Protein AF-A0A174V783-F1 (afdb_monomer_lite)

Organism: NCBI:txid1561

pLDDT: mean 84.32, std 13.53, range [41.66, 97.25]

Sequence (131 aa):
MLNKSKVKDLYLKGYNATEIAAIYEATKCAVQKCIQRNTNDSDLKIHKKNRMYMKSAERVIDRTNKRSISDNQLLKWNRQSFTTEKETGDINYNEDCIAPYDLPLKFKNLDKKEYEKTFRYSNKNIIYGSI

Structure (mmCIF, N/CA/C/O backbone):
data_AF-A0A174V783-F1
#
_entry.id   AF-A0A174V783-F1
#
loop_
_atom_site.group_PDB
_atom_site.id
_atom_site.type_symbol
_atom_site.label_atom_id
_atom_site.label_alt_id
_atom_site.label_comp_id
_atom_site.label_asym_id
_atom_site.label_entity_id
_atom_site.label_seq_id
_atom_site.pdbx_PDB_ins_code
_atom_site.Cartn_x
_atom_site.Cartn_y
_atom_site.Cartn_z
_atom_site.occupancy
_atom_site.B_iso_or_equiv
_atom_site.auth_seq_id
_atom_site.auth_comp_id
_atom_site.auth_asym_id
_atom_site.auth_atom_id
_atom_site.pdbx_PDB_model_num
ATOM 1 N N . MET A 1 1 ? 19.207 -15.357 -6.070 1.00 65.75 1 MET A N 1
ATOM 2 C CA . MET A 1 1 ? 19.549 -14.318 -7.074 1.00 65.75 1 MET A CA 1
ATOM 3 C C . MET A 1 1 ? 18.253 -13.801 -7.690 1.00 65.75 1 MET A C 1
ATOM 5 O O . MET A 1 1 ? 17.411 -14.620 -8.033 1.00 65.75 1 MET A O 1
ATOM 9 N N . LEU A 1 2 ? 18.045 -12.482 -7.768 1.00 84.50 2 LEU A N 1
ATOM 10 C CA . LEU A 1 2 ? 16.783 -11.899 -8.250 1.00 84.50 2 LEU A CA 1
ATOM 11 C C . LEU A 1 2 ? 16.585 -12.206 -9.748 1.00 84.50 2 LEU A C 1
ATOM 13 O O . LEU A 1 2 ? 17.487 -11.945 -10.549 1.00 84.50 2 LEU A O 1
ATOM 17 N N . ASN A 1 3 ? 15.426 -12.742 -10.144 1.00 89.88 3 ASN A N 1
ATOM 18 C CA . ASN A 1 3 ? 15.152 -13.022 -11.556 1.00 89.88 3 ASN A CA 1
ATOM 19 C C . ASN A 1 3 ? 14.793 -11.722 -12.298 1.00 89.88 3 ASN A C 1
ATOM 21 O O . ASN A 1 3 ? 13.687 -11.199 -12.166 1.00 89.88 3 ASN A O 1
ATOM 25 N N . LYS A 1 4 ? 15.744 -11.213 -13.088 1.00 91.50 4 LYS A N 1
ATOM 26 C CA . LYS A 1 4 ? 15.653 -9.917 -13.781 1.00 91.50 4 LYS A CA 1
ATOM 27 C C . LYS A 1 4 ? 14.443 -9.816 -14.716 1.00 91.50 4 LYS A C 1
ATOM 29 O O . LYS A 1 4 ? 13.781 -8.783 -14.730 1.00 91.50 4 LYS A O 1
ATOM 34 N N . SER A 1 5 ? 14.151 -10.879 -15.470 1.00 91.94 5 SER A N 1
ATOM 35 C CA . SER A 1 5 ? 13.033 -10.907 -16.424 1.00 91.94 5 SER A CA 1
ATOM 36 C C . SER A 1 5 ? 11.702 -10.808 -15.689 1.00 91.94 5 SER A C 1
ATOM 38 O O . SER A 1 5 ? 10.914 -9.912 -15.975 1.00 91.94 5 SER A O 1
ATOM 40 N N . LYS A 1 6 ? 11.499 -11.620 -14.647 1.00 93.44 6 LYS A N 1
ATOM 41 C CA . LYS A 1 6 ? 10.241 -11.574 -13.895 1.00 93.44 6 LYS A CA 1
ATOM 42 C C . LYS A 1 6 ? 10.039 -10.257 -13.133 1.00 93.44 6 LYS A C 1
ATOM 44 O O . LYS A 1 6 ? 8.912 -9.787 -13.000 1.00 93.44 6 LYS A O 1
ATOM 49 N N . VAL A 1 7 ? 11.118 -9.643 -12.636 1.00 94.56 7 VAL A N 1
ATOM 50 C CA . VAL A 1 7 ? 11.066 -8.311 -12.003 1.00 94.56 7 VAL A CA 1
ATOM 51 C C . VAL A 1 7 ? 10.638 -7.250 -13.012 1.00 94.56 7 VAL A C 1
ATOM 53 O O . VAL A 1 7 ? 9.810 -6.401 -12.685 1.00 94.56 7 VAL A O 1
ATOM 56 N N . LYS A 1 8 ? 11.162 -7.318 -14.241 1.00 94.62 8 LYS A N 1
ATOM 57 C CA . LYS A 1 8 ? 10.761 -6.426 -15.330 1.00 94.62 8 LYS A CA 1
ATOM 58 C C . LYS A 1 8 ? 9.289 -6.619 -15.699 1.00 94.62 8 LYS A C 1
ATOM 60 O O . LYS A 1 8 ? 8.576 -5.627 -15.807 1.00 94.62 8 LYS A O 1
ATOM 65 N N . ASP A 1 9 ? 8.812 -7.857 -15.797 1.00 95.50 9 ASP A N 1
ATOM 66 C CA . ASP A 1 9 ? 7.409 -8.143 -16.119 1.00 95.50 9 ASP A CA 1
ATOM 67 C C . ASP A 1 9 ? 6.445 -7.578 -15.068 1.00 95.50 9 ASP A C 1
ATOM 69 O O . ASP A 1 9 ? 5.452 -6.935 -15.411 1.00 95.50 9 ASP A O 1
ATOM 73 N N . LEU A 1 10 ? 6.741 -7.763 -13.776 1.00 95.50 10 LEU A N 1
ATOM 74 C CA . LEU A 1 10 ? 5.942 -7.162 -12.703 1.00 95.50 10 LEU A CA 1
ATOM 75 C C . LEU A 1 10 ? 6.011 -5.635 -12.729 1.00 95.50 10 LEU A C 1
ATOM 77 O O . LEU A 1 10 ? 4.991 -4.965 -12.570 1.00 95.50 10 LEU A O 1
ATOM 81 N N . TYR A 1 11 ? 7.192 -5.070 -12.972 1.00 96.44 11 TYR A N 1
ATOM 82 C CA . TYR A 1 11 ? 7.335 -3.626 -13.091 1.00 96.44 11 TYR A CA 1
ATOM 83 C C . TYR A 1 11 ? 6.465 -3.072 -14.226 1.00 96.44 11 TYR A C 1
ATOM 85 O O . TYR A 1 11 ? 5.712 -2.119 -14.018 1.00 96.44 11 TYR A O 1
ATOM 93 N N . LEU A 1 12 ? 6.481 -3.715 -15.396 1.00 96.31 12 LEU A N 1
ATOM 94 C CA . LEU A 1 12 ? 5.644 -3.338 -16.535 1.00 96.31 12 LEU A CA 1
ATOM 95 C C . LEU A 1 12 ? 4.151 -3.486 -16.237 1.00 96.31 12 LEU A C 1
ATOM 97 O O . LEU A 1 12 ? 3.372 -2.658 -16.697 1.00 96.31 12 LEU A O 1
ATOM 101 N N . LYS A 1 13 ? 3.737 -4.459 -15.418 1.00 95.62 13 LYS A N 1
ATOM 102 C CA . LYS A 1 13 ? 2.343 -4.589 -14.954 1.00 95.62 13 LYS A CA 1
ATOM 103 C C . LYS A 1 13 ? 1.882 -3.445 -14.041 1.00 95.62 13 LYS A C 1
ATOM 105 O O . LYS A 1 13 ? 0.683 -3.287 -13.860 1.00 95.62 13 LYS A O 1
ATOM 110 N N . GLY A 1 14 ? 2.795 -2.622 -13.521 1.00 94.81 14 GLY A N 1
ATOM 111 C CA . GLY A 1 14 ? 2.475 -1.468 -12.672 1.00 94.81 14 GLY A CA 1
ATOM 112 C C . GLY A 1 14 ? 2.888 -1.626 -11.207 1.00 94.81 14 GLY A C 1
ATOM 113 O O . GLY A 1 14 ? 2.730 -0.672 -10.440 1.00 94.81 14 GLY A O 1
ATOM 114 N N . TYR A 1 15 ? 3.472 -2.772 -10.832 1.00 95.94 15 TYR A N 1
ATOM 115 C CA . TYR A 1 15 ? 3.944 -3.018 -9.470 1.00 95.94 15 TYR A CA 1
ATOM 116 C C . TYR A 1 15 ? 5.156 -2.149 -9.127 1.00 95.94 15 TYR A C 1
ATOM 118 O O . TYR A 1 15 ? 6.058 -1.921 -9.939 1.00 95.94 15 TYR A O 1
ATOM 126 N N . ASN A 1 16 ? 5.184 -1.658 -7.895 1.00 94.81 16 ASN A N 1
ATOM 127 C CA . ASN A 1 16 ? 6.268 -0.856 -7.357 1.00 94.81 16 ASN A CA 1
ATOM 128 C C . ASN A 1 16 ? 7.361 -1.733 -6.718 1.00 94.81 16 ASN A C 1
ATOM 130 O O . ASN A 1 16 ? 7.165 -2.910 -6.430 1.00 94.81 16 ASN A O 1
ATOM 134 N N . ALA A 1 17 ? 8.536 -1.150 -6.466 1.00 95.06 17 ALA A N 1
ATOM 135 C CA . ALA A 1 17 ? 9.675 -1.905 -5.943 1.00 95.06 17 ALA A CA 1
ATOM 136 C C . ALA A 1 17 ? 9.427 -2.545 -4.563 1.00 95.06 17 ALA A C 1
ATOM 138 O O . ALA A 1 17 ? 10.038 -3.565 -4.265 1.00 95.06 17 ALA A O 1
ATOM 139 N N . THR A 1 18 ? 8.557 -1.966 -3.730 1.00 96.44 18 THR A N 1
ATOM 140 C CA . THR A 1 18 ? 8.174 -2.531 -2.427 1.00 96.44 18 THR A CA 1
ATOM 141 C C . THR A 1 18 ? 7.259 -3.744 -2.601 1.00 96.44 18 THR A C 1
ATOM 143 O O . THR A 1 18 ? 7.472 -4.759 -1.952 1.00 96.44 18 THR A O 1
ATOM 146 N N . GLU A 1 19 ? 6.281 -3.672 -3.505 1.00 95.31 19 GLU A N 1
ATOM 147 C CA . GLU A 1 19 ? 5.377 -4.792 -3.812 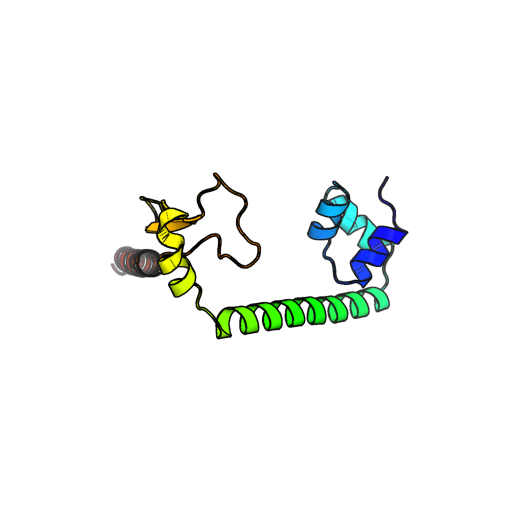1.00 95.31 19 GLU A CA 1
ATOM 148 C C . GLU A 1 19 ? 6.147 -5.960 -4.440 1.00 95.31 19 GLU A C 1
ATOM 150 O O . GLU A 1 19 ? 6.001 -7.106 -4.028 1.00 95.31 19 GLU A O 1
ATOM 155 N N .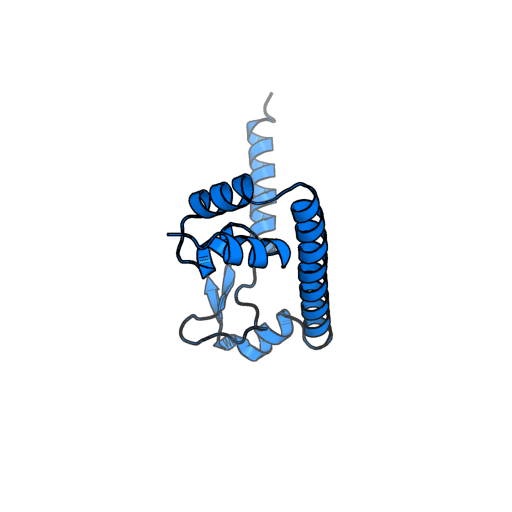 ILE A 1 20 ? 7.040 -5.667 -5.389 1.00 95.62 20 ILE A N 1
ATOM 156 C CA . ILE A 1 20 ? 7.906 -6.678 -6.010 1.00 95.62 20 ILE A CA 1
ATOM 157 C C . ILE A 1 20 ? 8.849 -7.295 -4.968 1.00 95.62 20 ILE A C 1
ATOM 159 O O . ILE A 1 20 ? 9.080 -8.500 -4.990 1.00 95.62 20 ILE A O 1
ATOM 163 N N . ALA A 1 21 ? 9.384 -6.488 -4.048 1.00 95.69 21 ALA A N 1
ATOM 164 C CA . ALA A 1 21 ? 10.209 -6.974 -2.945 1.00 95.69 21 ALA A CA 1
ATOM 165 C C . ALA A 1 21 ? 9.448 -7.948 -2.038 1.00 95.69 21 ALA A C 1
ATOM 167 O O . ALA A 1 21 ? 10.008 -8.982 -1.691 1.00 95.69 21 ALA A O 1
ATOM 168 N N . ALA A 1 22 ? 8.182 -7.661 -1.724 1.00 95.12 22 ALA A N 1
ATOM 169 C CA . ALA A 1 22 ? 7.334 -8.561 -0.946 1.00 95.12 22 ALA A CA 1
ATOM 170 C C . ALA A 1 22 ? 7.079 -9.893 -1.674 1.00 95.12 22 ALA A C 1
ATOM 172 O O . ALA A 1 22 ? 7.181 -10.946 -1.060 1.00 95.12 22 ALA A O 1
ATOM 173 N N . ILE A 1 23 ? 6.831 -9.863 -2.990 1.00 93.81 23 ILE A N 1
ATOM 174 C CA . ILE A 1 23 ? 6.607 -11.076 -3.804 1.00 93.81 23 ILE A CA 1
ATOM 175 C C . ILE A 1 23 ? 7.859 -11.967 -3.876 1.00 93.81 23 ILE A C 1
ATOM 177 O O . ILE A 1 23 ? 7.746 -13.186 -3.950 1.00 93.81 23 ILE A O 1
ATOM 181 N N . TYR A 1 24 ? 9.051 -11.365 -3.898 1.00 91.88 24 TYR A N 1
ATOM 182 C CA . TYR A 1 24 ? 10.328 -12.077 -4.040 1.00 91.88 24 TYR A CA 1
ATOM 183 C C . TYR A 1 24 ? 11.088 -12.280 -2.728 1.00 91.88 24 TYR A C 1
ATOM 185 O O . TYR A 1 24 ? 12.241 -12.709 -2.786 1.00 91.88 24 TYR A O 1
ATOM 193 N N . GLU A 1 25 ? 10.495 -11.917 -1.585 1.00 91.94 25 GLU A N 1
ATOM 194 C CA . GLU A 1 25 ? 11.150 -11.926 -0.266 1.00 91.94 25 GLU A CA 1
ATOM 195 C C . GLU A 1 25 ? 12.543 -11.264 -0.305 1.00 91.94 25 GLU A C 1
ATOM 197 O O . GLU A 1 25 ? 13.525 -11.715 0.283 1.00 91.94 25 GLU A O 1
ATOM 202 N N . ALA A 1 26 ? 12.644 -10.178 -1.073 1.00 92.44 26 ALA A N 1
ATOM 203 C CA . ALA A 1 26 ? 13.892 -9.492 -1.367 1.00 92.44 26 ALA A CA 1
ATOM 204 C C . ALA A 1 26 ? 13.911 -8.096 -0.748 1.00 92.44 26 ALA A C 1
ATOM 206 O O . ALA A 1 26 ? 12.881 -7.496 -0.452 1.00 92.44 26 ALA A O 1
ATOM 207 N N . THR A 1 27 ? 15.099 -7.508 -0.609 1.00 94.50 27 THR A N 1
ATOM 208 C CA . THR A 1 27 ? 15.183 -6.121 -0.143 1.00 94.50 27 THR A CA 1
ATOM 209 C C . THR A 1 27 ? 14.722 -5.155 -1.234 1.00 94.50 27 THR A C 1
ATOM 211 O O . THR A 1 27 ? 15.104 -5.264 -2.405 1.00 94.50 27 THR A O 1
ATOM 214 N N . LYS A 1 28 ? 13.958 -4.128 -0.842 1.00 96.00 28 LYS A N 1
ATOM 215 C CA . LYS A 1 28 ? 13.533 -3.035 -1.735 1.00 96.00 28 LYS A CA 1
ATOM 216 C C . LYS A 1 28 ? 14.709 -2.430 -2.512 1.00 96.00 28 LYS A C 1
ATOM 218 O O . LYS A 1 28 ? 14.588 -2.176 -3.706 1.00 96.00 28 LYS A O 1
ATOM 223 N N . CYS A 1 29 ? 15.856 -2.241 -1.853 1.00 95.50 29 CYS A N 1
ATOM 224 C CA . CYS A 1 29 ? 17.069 -1.697 -2.470 1.00 95.50 29 CYS A CA 1
ATOM 225 C C . CYS A 1 29 ? 17.596 -2.594 -3.605 1.00 95.50 29 CYS A C 1
ATOM 227 O O . CYS A 1 29 ? 17.952 -2.094 -4.675 1.00 95.50 29 CYS A O 1
ATOM 229 N N . ALA A 1 30 ? 17.599 -3.919 -3.417 1.00 94.31 30 ALA A N 1
ATOM 230 C CA . ALA A 1 30 ? 18.013 -4.858 -4.457 1.00 94.31 30 ALA A CA 1
ATOM 231 C C . ALA A 1 30 ? 17.078 -4.807 -5.676 1.00 94.31 30 ALA A C 1
ATOM 233 O O . ALA A 1 30 ? 17.550 -4.757 -6.814 1.00 94.31 30 ALA A O 1
ATOM 234 N N . VAL A 1 31 ? 15.763 -4.745 -5.444 1.00 96.00 31 VAL A N 1
ATOM 235 C CA . VAL A 1 31 ? 14.758 -4.619 -6.511 1.00 96.00 31 VAL A CA 1
ATOM 236 C C . VAL A 1 31 ? 14.902 -3.292 -7.259 1.00 96.00 31 VAL A C 1
ATOM 238 O O . VAL A 1 31 ? 14.909 -3.286 -8.486 1.00 96.00 31 VAL A O 1
ATOM 241 N N . GLN A 1 32 ? 15.092 -2.174 -6.551 1.00 95.94 32 GLN A N 1
ATOM 242 C CA . GLN A 1 32 ? 15.304 -0.857 -7.167 1.00 95.94 32 GLN A CA 1
ATOM 243 C C . GLN A 1 32 ? 16.530 -0.842 -8.082 1.00 95.94 32 GLN A C 1
ATOM 245 O O . GLN A 1 32 ? 16.430 -0.412 -9.229 1.00 95.94 32 GLN A O 1
ATOM 250 N N . LYS A 1 33 ? 17.665 -1.372 -7.605 1.00 95.56 33 LYS A N 1
ATOM 251 C CA . LYS A 1 33 ? 18.881 -1.506 -8.422 1.00 95.56 33 LYS A CA 1
ATOM 252 C C . LYS A 1 33 ? 18.647 -2.413 -9.631 1.00 95.56 33 LYS A C 1
ATOM 254 O O . LYS A 1 33 ? 19.181 -2.143 -10.703 1.00 95.56 33 LYS A O 1
ATOM 259 N N . CYS A 1 34 ? 17.857 -3.478 -9.482 1.00 94.31 34 CYS A N 1
ATOM 260 C CA . CYS A 1 34 ? 17.503 -4.356 -10.594 1.00 94.31 34 CYS A CA 1
ATOM 261 C C . CYS A 1 34 ? 16.660 -3.626 -11.646 1.00 94.31 34 CYS A C 1
ATOM 263 O O . CYS A 1 34 ? 16.981 -3.709 -12.825 1.00 94.31 34 CYS A O 1
ATOM 265 N N . ILE A 1 35 ? 15.632 -2.882 -11.240 1.00 95.00 35 ILE A N 1
ATOM 266 C CA . ILE A 1 35 ? 14.796 -2.096 -12.156 1.00 95.00 35 ILE A CA 1
ATOM 267 C C . ILE A 1 35 ? 15.665 -1.069 -12.889 1.00 95.00 35 ILE A C 1
ATOM 269 O O . ILE A 1 35 ? 15.772 -1.128 -14.108 1.00 95.00 35 ILE A O 1
ATOM 273 N N . GLN A 1 36 ? 16.395 -0.227 -12.149 1.00 94.19 36 GLN A N 1
ATOM 274 C CA . GLN A 1 36 ? 17.218 0.846 -12.717 1.00 94.19 36 GLN A CA 1
ATOM 275 C C . GLN A 1 36 ? 18.211 0.356 -13.782 1.00 94.19 36 GLN A C 1
ATOM 277 O O . GLN A 1 36 ? 18.455 1.051 -14.759 1.00 94.19 36 GLN A O 1
ATOM 282 N N . ARG A 1 37 ? 18.789 -0.837 -13.601 1.00 93.69 37 ARG A N 1
ATOM 283 C CA . ARG A 1 37 ? 19.771 -1.407 -14.536 1.00 93.69 37 ARG A CA 1
ATOM 284 C C . ARG A 1 37 ? 19.156 -2.095 -15.760 1.00 93.69 37 ARG A C 1
ATOM 286 O O . ARG A 1 37 ? 19.890 -2.351 -16.704 1.00 93.69 37 ARG A O 1
ATOM 293 N N . ASN A 1 38 ? 17.874 -2.477 -15.727 1.00 91.50 38 ASN A N 1
ATOM 294 C CA . ASN A 1 38 ? 17.266 -3.370 -16.732 1.00 91.50 38 ASN A CA 1
ATOM 295 C C . ASN A 1 38 ? 16.012 -2.789 -17.424 1.00 91.50 38 ASN A C 1
ATOM 297 O O . ASN A 1 38 ? 15.407 -3.462 -18.269 1.00 91.50 38 ASN A O 1
ATOM 301 N N . THR A 1 39 ? 15.593 -1.574 -17.067 1.00 93.12 39 THR A N 1
ATOM 302 C CA . THR A 1 39 ? 14.436 -0.892 -17.668 1.00 93.12 39 THR A CA 1
ATOM 303 C C . THR A 1 39 ? 14.840 0.400 -18.356 1.00 93.12 39 THR A C 1
ATOM 305 O O . THR A 1 39 ? 15.668 1.139 -17.828 1.00 93.12 39 THR A O 1
ATOM 308 N N . ASN A 1 40 ? 14.188 0.697 -19.477 1.00 94.12 40 ASN A N 1
ATOM 309 C CA . ASN A 1 40 ? 14.428 1.904 -20.269 1.00 94.12 40 ASN A CA 1
ATOM 310 C C . ASN A 1 40 ? 13.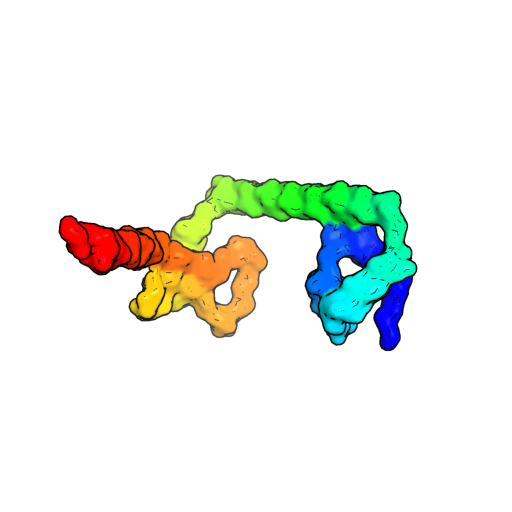290 2.928 -20.090 1.00 94.12 40 ASN A C 1
ATOM 312 O O . ASN A 1 40 ? 12.258 2.640 -19.479 1.00 94.12 40 ASN A O 1
ATOM 316 N N . ASP A 1 41 ? 13.425 4.113 -20.688 1.00 93.19 41 ASP A N 1
ATOM 317 C CA . ASP A 1 41 ? 12.404 5.170 -20.608 1.00 93.19 41 ASP A CA 1
ATOM 318 C C . ASP A 1 41 ? 11.035 4.754 -21.172 1.00 93.19 41 ASP A C 1
ATOM 320 O O . ASP A 1 41 ? 9.990 5.203 -20.688 1.00 93.19 41 ASP A O 1
ATOM 324 N N . SER A 1 42 ? 11.009 3.872 -22.176 1.00 93.81 42 SER A N 1
ATOM 325 C CA . SER A 1 42 ? 9.770 3.280 -22.699 1.00 93.81 42 SER A CA 1
ATOM 326 C C . SER A 1 42 ? 9.054 2.440 -21.639 1.00 93.81 42 SER A C 1
ATOM 328 O O . SER A 1 42 ? 7.849 2.599 -21.434 1.00 93.81 42 SER A O 1
ATOM 330 N N . ASP A 1 43 ? 9.802 1.607 -20.916 1.00 94.62 43 ASP A N 1
ATOM 331 C CA . ASP A 1 43 ? 9.288 0.752 -19.844 1.00 94.62 43 ASP A CA 1
ATOM 332 C C . ASP A 1 43 ? 8.706 1.601 -18.706 1.00 94.62 43 ASP A C 1
ATOM 334 O O . ASP A 1 43 ? 7.642 1.290 -18.169 1.00 94.62 43 ASP A O 1
ATOM 338 N N . LEU A 1 44 ? 9.350 2.729 -18.382 1.00 94.56 44 LEU A N 1
ATOM 339 C CA . LEU A 1 44 ? 8.857 3.678 -17.381 1.00 94.56 44 LEU A CA 1
ATOM 340 C C . LEU A 1 44 ? 7.501 4.286 -17.775 1.00 94.56 44 LEU A C 1
ATOM 342 O O . LEU A 1 44 ? 6.622 4.444 -16.920 1.00 94.56 44 LEU A O 1
ATOM 346 N N . LYS A 1 45 ? 7.305 4.631 -19.055 1.00 96.12 45 LYS A N 1
ATOM 347 C CA . LYS A 1 45 ? 6.015 5.144 -19.555 1.00 96.12 45 LYS A CA 1
ATOM 348 C C . LYS A 1 45 ? 4.914 4.088 -19.426 1.00 96.12 45 LYS A C 1
ATOM 350 O O . LYS A 1 45 ? 3.822 4.411 -18.955 1.00 96.12 45 LYS A O 1
ATOM 355 N N . ILE A 1 46 ? 5.215 2.836 -19.777 1.00 96.56 46 ILE A N 1
ATOM 356 C CA . ILE A 1 46 ? 4.282 1.705 -19.652 1.00 96.56 46 ILE A CA 1
ATOM 357 C C . ILE A 1 46 ? 3.918 1.470 -18.181 1.00 96.56 46 ILE A C 1
ATOM 359 O O . ILE A 1 46 ? 2.734 1.436 -17.846 1.00 96.56 46 ILE A O 1
ATOM 363 N N . HIS A 1 47 ? 4.914 1.407 -17.293 1.00 96.50 47 HIS A N 1
ATOM 364 C CA . HIS A 1 47 ? 4.705 1.252 -15.852 1.00 96.50 47 HIS A CA 1
ATOM 365 C C . HIS A 1 47 ? 3.771 2.332 -15.292 1.00 96.50 47 HIS A C 1
ATOM 367 O O . HIS A 1 47 ? 2.799 2.022 -14.604 1.00 96.50 47 HIS A O 1
ATOM 373 N N . LYS A 1 48 ? 4.030 3.612 -15.607 1.00 96.12 48 LYS A N 1
ATOM 374 C CA . LYS A 1 48 ? 3.195 4.732 -15.139 1.00 96.12 48 LYS A CA 1
ATOM 375 C C . LYS A 1 48 ? 1.747 4.593 -15.611 1.00 96.12 48 LYS A C 1
ATOM 377 O O . LYS A 1 48 ? 0.836 4.772 -14.804 1.00 96.12 48 LYS A O 1
ATOM 382 N N . LYS A 1 49 ? 1.538 4.249 -16.886 1.00 97.25 49 LYS A N 1
ATOM 383 C CA . LYS A 1 49 ? 0.207 4.035 -17.470 1.00 97.25 49 LYS A CA 1
ATOM 384 C C . LYS A 1 49 ? -0.531 2.891 -16.766 1.00 97.25 49 LYS A C 1
ATOM 386 O O . LYS A 1 49 ? -1.641 3.092 -16.280 1.00 97.25 49 LYS A O 1
ATOM 391 N N . ASN A 1 50 ? 0.108 1.733 -16.621 1.00 97.00 50 ASN A N 1
ATOM 392 C CA . ASN A 1 50 ? -0.509 0.563 -15.995 1.00 97.00 50 ASN A CA 1
ATOM 393 C C . ASN A 1 50 ? -0.805 0.789 -14.511 1.00 97.00 50 ASN A C 1
ATOM 395 O O . ASN A 1 50 ? -1.896 0.472 -14.041 1.00 97.00 50 ASN A O 1
ATOM 399 N N . ARG A 1 51 ? 0.091 1.469 -13.792 1.00 96.00 51 ARG A N 1
ATOM 400 C CA . ARG A 1 51 ? -0.144 1.852 -12.398 1.00 96.00 51 ARG A CA 1
ATOM 401 C C . ARG A 1 51 ? -1.320 2.816 -12.236 1.00 96.00 51 ARG A C 1
ATOM 403 O O . ARG A 1 51 ? -2.037 2.744 -11.240 1.00 96.00 51 ARG A O 1
ATOM 410 N N . MET A 1 52 ? -1.532 3.725 -13.188 1.00 96.19 52 MET A N 1
ATOM 411 C CA . MET A 1 52 ? -2.716 4.591 -13.189 1.00 96.19 52 MET A CA 1
ATOM 412 C C . MET A 1 52 ? -4.003 3.803 -13.418 1.00 96.19 52 MET A C 1
ATOM 414 O O . MET A 1 52 ? -4.989 4.077 -12.732 1.00 96.19 52 MET A O 1
ATOM 418 N N . TYR A 1 53 ? -3.997 2.812 -14.311 1.00 96.06 53 TYR A N 1
ATOM 419 C CA . TYR A 1 53 ? -5.157 1.945 -14.512 1.00 96.06 53 TYR A CA 1
ATOM 420 C C . TYR A 1 53 ? -5.468 1.098 -13.286 1.00 96.06 53 TYR A C 1
ATOM 422 O O . TYR A 1 53 ? -6.615 1.112 -12.855 1.00 96.06 53 TYR A O 1
ATOM 430 N N . MET A 1 54 ? -4.469 0.453 -12.674 1.00 94.75 54 MET A N 1
ATOM 431 C CA . MET A 1 54 ? -4.668 -0.337 -11.452 1.00 94.75 54 MET A CA 1
ATOM 432 C C . MET A 1 54 ? -5.302 0.502 -10.342 1.00 94.75 54 MET A C 1
ATOM 434 O O . MET A 1 54 ? -6.372 0.163 -9.851 1.00 94.75 54 MET A O 1
ATOM 438 N N . LYS A 1 55 ? -4.729 1.676 -10.045 1.00 93.50 55 LYS A N 1
ATOM 439 C CA . LYS A 1 55 ? -5.293 2.588 -9.038 1.00 93.50 55 LYS A CA 1
ATOM 440 C C . LYS A 1 55 ? -6.695 3.072 -9.386 1.00 93.50 55 LYS A C 1
ATOM 442 O O . LYS A 1 55 ? -7.481 3.394 -8.503 1.00 93.50 55 LYS A O 1
ATOM 447 N N . SER A 1 56 ? -6.994 3.230 -10.670 1.00 94.94 56 SER A N 1
ATOM 448 C CA . SER A 1 56 ? -8.324 3.664 -11.098 1.00 94.94 56 SER A CA 1
ATOM 449 C C . SER A 1 56 ? -9.339 2.534 -10.970 1.00 94.94 56 SER A C 1
ATOM 451 O O . SER A 1 56 ? -10.448 2.798 -10.522 1.00 94.94 56 SER A O 1
ATOM 453 N N . ALA A 1 57 ? -8.947 1.296 -11.278 1.00 94.62 57 ALA A N 1
ATOM 454 C CA . ALA A 1 57 ? -9.760 0.108 -11.055 1.00 94.62 57 ALA A CA 1
ATOM 455 C C . ALA A 1 57 ? -10.050 -0.095 -9.560 1.00 94.62 57 ALA A C 1
ATOM 457 O O . ALA A 1 57 ? -11.217 -0.189 -9.196 1.00 94.62 57 ALA A O 1
ATOM 458 N N . GLU A 1 58 ? -9.026 -0.040 -8.700 1.00 91.12 58 GLU A N 1
ATOM 459 C CA . GLU A 1 58 ? -9.172 -0.095 -7.234 1.00 91.12 58 GLU A CA 1
ATOM 460 C C . GLU A 1 58 ? -10.182 0.949 -6.739 1.00 91.12 58 GLU A C 1
ATOM 462 O O . GLU A 1 58 ? -11.160 0.611 -6.082 1.00 91.12 58 GLU A O 1
ATOM 467 N N . ARG A 1 59 ? -10.040 2.215 -7.160 1.00 91.94 59 ARG A N 1
ATOM 468 C CA . ARG A 1 59 ? -10.987 3.281 -6.784 1.00 91.94 59 ARG A CA 1
ATOM 469 C C . ARG A 1 59 ? -12.420 3.023 -7.251 1.00 91.94 59 ARG A C 1
ATOM 471 O O . ARG A 1 59 ? -13.357 3.452 -6.581 1.00 91.94 59 ARG A O 1
ATOM 478 N N . VAL A 1 60 ? -12.605 2.424 -8.427 1.00 94.12 60 VAL A N 1
ATOM 479 C CA . VAL A 1 60 ? -13.940 2.107 -8.957 1.00 94.12 60 VAL A CA 1
ATOM 480 C C . VAL A 1 60 ? -14.569 0.970 -8.159 1.00 94.12 60 VAL A C 1
ATOM 482 O O . VAL A 1 60 ? -15.744 1.078 -7.811 1.00 94.12 60 VAL A O 1
ATOM 485 N N . ILE A 1 61 ? -13.794 -0.065 -7.829 1.00 89.50 61 ILE A N 1
ATOM 486 C CA . ILE A 1 61 ? -14.225 -1.174 -6.969 1.00 89.50 61 ILE A CA 1
ATOM 487 C C . ILE A 1 61 ? -14.625 -0.629 -5.594 1.00 89.50 61 ILE A C 1
ATOM 489 O O . ILE A 1 61 ? -15.778 -0.785 -5.199 1.00 89.50 61 ILE A O 1
ATOM 493 N N . ASP A 1 62 ? -13.748 0.139 -4.943 1.00 86.25 62 ASP A N 1
ATOM 494 C CA . ASP A 1 62 ? -14.020 0.756 -3.640 1.00 86.25 62 ASP A CA 1
ATOM 495 C C . ASP A 1 62 ? -15.288 1.616 -3.665 1.00 86.25 62 ASP A C 1
ATOM 497 O O . ASP A 1 62 ? -16.144 1.525 -2.785 1.00 86.25 62 ASP A O 1
ATOM 501 N N . ARG A 1 63 ? -15.443 2.460 -4.694 1.00 88.62 63 ARG A N 1
ATOM 502 C CA . ARG A 1 63 ? -16.629 3.315 -4.846 1.00 88.62 63 ARG A CA 1
ATOM 503 C C . ARG A 1 63 ? -17.898 2.489 -5.035 1.00 88.62 63 ARG A C 1
ATOM 505 O O . ARG A 1 63 ? -18.949 2.878 -4.532 1.00 88.62 63 ARG A O 1
ATOM 512 N N . THR A 1 64 ? -17.811 1.392 -5.777 1.00 88.12 64 THR A N 1
ATOM 513 C CA . THR A 1 64 ? -18.949 0.510 -6.049 1.00 88.12 64 THR A CA 1
ATOM 514 C C . THR A 1 64 ? -19.368 -0.222 -4.779 1.00 88.12 64 THR A C 1
ATOM 516 O O . THR A 1 64 ? -20.550 -0.213 -4.447 1.00 88.12 64 THR A O 1
ATOM 519 N N . ASN A 1 65 ? -18.408 -0.746 -4.016 1.00 84.38 65 ASN A N 1
ATOM 520 C CA . ASN A 1 65 ? -18.659 -1.411 -2.737 1.00 84.38 65 ASN A CA 1
ATOM 521 C C . ASN A 1 65 ? -19.324 -0.455 -1.735 1.00 84.38 65 ASN A C 1
ATOM 523 O O . ASN A 1 65 ? -20.370 -0.770 -1.164 1.00 84.38 65 ASN A O 1
ATOM 527 N N . LYS A 1 66 ? -18.798 0.770 -1.617 1.00 82.88 66 LYS A N 1
ATOM 528 C CA . LYS A 1 66 ? -19.342 1.802 -0.716 1.00 82.88 66 LYS A CA 1
ATOM 529 C C . LYS A 1 66 ? -20.696 2.365 -1.146 1.00 82.88 66 LYS A C 1
ATOM 531 O O . LYS A 1 66 ? -21.374 2.987 -0.331 1.00 82.88 66 LYS A O 1
ATOM 536 N N . ARG A 1 67 ? -21.097 2.189 -2.411 1.00 86.56 67 ARG A N 1
ATOM 537 C CA . ARG A 1 67 ? -22.409 2.639 -2.905 1.00 86.56 67 ARG A CA 1
ATOM 538 C C . ARG A 1 67 ? -23.544 1.834 -2.280 1.00 86.56 67 ARG A C 1
ATOM 540 O O . ARG A 1 67 ? -24.593 2.405 -2.003 1.00 86.56 67 ARG A O 1
ATOM 547 N N . SER A 1 68 ? -23.342 0.531 -2.106 1.00 81.94 68 SER A N 1
ATOM 548 C CA . SER A 1 68 ? -24.376 -0.369 -1.594 1.00 81.94 68 SER A CA 1
ATOM 549 C C . SER A 1 68 ? -24.482 -0.293 -0.073 1.00 81.94 68 SER A C 1
ATOM 551 O O . SER A 1 68 ? -25.582 -0.153 0.454 1.00 81.94 68 SER A O 1
ATOM 553 N N . ILE A 1 69 ? -23.349 -0.371 0.635 1.00 85.81 69 ILE A N 1
ATOM 554 C CA . ILE A 1 69 ? -23.299 -0.336 2.102 1.00 85.81 69 ILE A CA 1
ATOM 555 C C . ILE A 1 69 ? -22.140 0.563 2.533 1.00 85.81 69 ILE A C 1
ATOM 557 O O . ILE A 1 69 ? -21.017 0.421 2.058 1.00 85.81 69 ILE A O 1
ATOM 561 N N . SER A 1 70 ? -22.414 1.490 3.452 1.00 87.19 70 SER A N 1
ATOM 562 C CA . SER A 1 70 ? -21.379 2.376 3.999 1.00 87.19 70 SER A CA 1
ATOM 563 C C . SER A 1 70 ? -20.526 1.688 5.068 1.00 87.19 70 SER A C 1
ATOM 565 O O . SER A 1 70 ? -21.026 0.863 5.835 1.00 87.19 70 SER A O 1
ATOM 567 N N . ASP A 1 71 ? -19.266 2.115 5.201 1.00 85.69 71 ASP A N 1
ATOM 568 C CA . ASP A 1 71 ? -18.343 1.630 6.239 1.00 85.69 71 ASP A CA 1
ATOM 569 C C . ASP A 1 71 ? -18.964 1.760 7.654 1.00 85.69 71 ASP A C 1
ATOM 571 O O . ASP A 1 71 ? -18.849 0.855 8.478 1.00 85.69 71 ASP A O 1
ATOM 575 N N . ASN A 1 72 ? -19.712 2.842 7.920 1.00 85.38 72 ASN A N 1
ATOM 576 C CA . ASN A 1 72 ? -20.419 3.051 9.192 1.00 85.38 72 ASN A CA 1
ATOM 577 C C . ASN A 1 72 ? -21.537 2.025 9.433 1.00 85.38 72 ASN A C 1
ATOM 579 O O . ASN A 1 72 ? -21.742 1.587 10.566 1.00 85.38 72 ASN A O 1
ATOM 583 N N . GLN A 1 73 ? -22.274 1.639 8.388 1.00 88.56 73 GLN A N 1
ATOM 584 C CA . GLN A 1 73 ? -23.289 0.591 8.505 1.00 88.56 73 GLN A CA 1
ATOM 585 C C . GLN A 1 73 ? -22.649 -0.778 8.729 1.00 88.56 73 GLN A C 1
ATOM 587 O O . GLN A 1 73 ? -23.112 -1.510 9.602 1.00 88.56 73 GLN A O 1
ATOM 592 N N . LEU A 1 74 ? -21.556 -1.089 8.022 1.00 87.06 74 LEU A N 1
ATOM 593 C CA . LEU A 1 74 ? -20.791 -2.318 8.246 1.00 87.06 74 LEU A CA 1
ATOM 594 C C . LEU A 1 74 ? -20.297 -2.409 9.688 1.00 87.06 74 LEU A C 1
ATOM 596 O O . LEU A 1 74 ? -20.479 -3.444 10.327 1.00 87.06 74 LEU A O 1
ATOM 600 N N . LEU A 1 75 ? -19.742 -1.320 10.220 1.00 87.38 75 LEU A N 1
ATOM 601 C CA . LEU A 1 75 ? -19.314 -1.247 11.612 1.00 87.38 75 LEU A CA 1
ATOM 602 C C . LEU A 1 75 ? -20.482 -1.451 12.581 1.00 87.38 75 LEU A C 1
ATOM 604 O O . LEU A 1 75 ? -20.353 -2.195 13.550 1.00 87.38 75 LEU A O 1
ATOM 608 N N . LYS A 1 76 ? -21.628 -0.806 12.329 1.00 87.69 76 LYS A N 1
ATOM 609 C CA . LYS A 1 76 ? -22.815 -0.929 13.184 1.00 87.69 76 LYS A CA 1
ATOM 610 C C . LYS A 1 76 ? -23.324 -2.370 13.235 1.00 87.69 76 LYS A C 1
ATOM 612 O O . LYS A 1 76 ? -23.647 -2.854 14.314 1.00 87.69 76 LYS A O 1
ATOM 617 N N . TRP A 1 77 ? -23.393 -3.047 12.091 1.00 89.00 77 TRP A N 1
ATOM 618 C CA . TRP A 1 77 ? -23.877 -4.428 12.004 1.00 89.00 77 TRP A CA 1
ATOM 619 C C . TRP A 1 77 ? -22.875 -5.444 12.549 1.00 89.00 77 TRP A C 1
ATOM 621 O O . TRP A 1 77 ? -23.279 -6.432 13.149 1.00 89.00 77 TRP A O 1
ATOM 631 N N . ASN A 1 78 ? -21.577 -5.178 12.405 1.00 87.44 78 ASN A N 1
ATOM 632 C CA . ASN A 1 78 ? -20.510 -6.086 12.824 1.00 87.44 78 ASN A CA 1
ATOM 633 C C . ASN A 1 78 ? -19.798 -5.621 14.101 1.00 87.44 78 ASN A C 1
ATOM 635 O O . ASN A 1 78 ? -18.656 -6.011 14.330 1.00 87.44 78 ASN A O 1
ATOM 639 N N . ARG A 1 79 ? -20.444 -4.799 14.944 1.00 87.94 79 ARG A N 1
ATOM 640 C CA . ARG A 1 79 ? -19.809 -4.091 16.074 1.00 87.94 79 ARG A CA 1
ATOM 641 C C . ARG A 1 79 ? -19.050 -5.003 17.039 1.00 87.94 79 ARG A C 1
ATOM 643 O O . ARG A 1 79 ? -18.046 -4.567 17.602 1.00 87.94 79 ARG A O 1
ATOM 650 N N . GLN A 1 80 ? -19.525 -6.236 17.207 1.00 86.88 80 GLN A N 1
ATOM 651 C CA . GLN A 1 80 ? -18.921 -7.274 18.048 1.00 86.88 80 GLN A CA 1
ATOM 652 C C . GLN A 1 80 ? -17.514 -7.691 17.599 1.00 86.88 80 GLN A C 1
ATOM 654 O O . GLN A 1 80 ? -16.714 -8.121 18.420 1.00 86.88 80 GLN A O 1
ATOM 659 N N . SER A 1 81 ? -17.199 -7.530 16.313 1.00 87.19 81 SER A N 1
ATOM 660 C CA . SER A 1 81 ? -15.905 -7.901 15.730 1.00 87.19 81 SER A CA 1
ATOM 661 C C . SER A 1 81 ? -14.862 -6.792 15.864 1.00 87.19 81 SER A C 1
ATOM 663 O O . SER A 1 81 ? -13.787 -6.891 15.284 1.00 87.19 81 SER A O 1
ATOM 665 N N . PHE A 1 82 ? -15.179 -5.711 16.581 1.00 88.25 82 PHE A N 1
ATOM 666 C CA . PHE A 1 82 ? -14.310 -4.552 16.716 1.00 88.25 82 PHE A CA 1
ATOM 667 C C . PHE A 1 82 ? -14.072 -4.188 18.178 1.00 88.25 82 PHE A C 1
ATOM 669 O O . PHE A 1 82 ? -14.985 -4.193 19.007 1.00 88.25 82 PHE A O 1
ATOM 676 N N . THR A 1 83 ? -12.855 -3.758 18.478 1.00 88.12 83 THR A N 1
ATOM 677 C CA . THR A 1 83 ? -12.463 -3.200 19.770 1.00 88.12 83 THR A CA 1
ATOM 678 C C . THR A 1 83 ? -12.239 -1.699 19.636 1.00 88.12 83 THR A C 1
ATOM 680 O O . THR A 1 83 ? -11.906 -1.190 18.567 1.00 88.12 83 THR A O 1
ATOM 683 N N . THR A 1 84 ? -12.481 -0.962 20.717 1.00 88.62 84 THR A N 1
ATOM 684 C CA . THR A 1 84 ? -12.205 0.476 20.765 1.00 88.62 84 THR A CA 1
ATOM 685 C C . THR A 1 84 ? -10.938 0.695 21.569 1.00 88.62 84 THR A C 1
ATOM 687 O O . THR A 1 84 ? -10.855 0.295 22.731 1.00 88.62 84 THR A O 1
ATOM 690 N N . GLU A 1 85 ? -9.953 1.327 20.949 1.00 87.31 85 GLU A N 1
ATOM 691 C CA . GLU A 1 85 ? -8.716 1.716 21.603 1.00 87.31 85 GLU A CA 1
ATOM 692 C C . GLU A 1 85 ? -9.006 2.839 22.603 1.00 87.31 85 GLU A C 1
ATOM 694 O O . GLU A 1 85 ? -9.559 3.881 22.254 1.00 87.31 85 GLU A O 1
ATOM 699 N N . LYS A 1 86 ? -8.654 2.627 23.875 1.00 81.75 86 LYS A N 1
ATOM 700 C CA . LYS A 1 86 ? -8.986 3.561 24.965 1.00 81.75 86 LYS A CA 1
ATOM 701 C C . LYS A 1 86 ? -8.307 4.921 24.796 1.00 81.75 86 LYS A C 1
ATOM 703 O O . LYS A 1 86 ? -8.878 5.947 25.158 1.00 81.75 86 LYS A O 1
ATOM 708 N N . GLU A 1 87 ? -7.090 4.922 24.262 1.00 80.00 87 GLU A N 1
ATOM 709 C CA . GLU A 1 87 ? -6.267 6.123 24.149 1.00 80.00 87 GLU A CA 1
ATOM 710 C C . GLU A 1 87 ? -6.670 7.006 22.979 1.00 80.00 87 GLU A C 1
ATOM 712 O O . GLU A 1 87 ? -6.711 8.215 23.134 1.00 80.00 87 GLU A O 1
ATOM 717 N N . THR A 1 88 ? -6.989 6.447 21.818 1.00 79.94 88 THR A N 1
ATOM 718 C CA . THR A 1 88 ? -7.310 7.218 20.603 1.00 79.94 88 THR A CA 1
ATOM 719 C C . THR A 1 88 ? -8.817 7.330 20.378 1.00 79.94 88 THR A C 1
ATOM 721 O O . THR A 1 88 ? -9.288 8.272 19.744 1.00 79.94 88 THR A O 1
ATOM 724 N N . GLY A 1 89 ? -9.594 6.394 20.928 1.00 82.56 89 GLY A N 1
ATOM 725 C CA . GLY A 1 89 ? -10.988 6.191 20.555 1.00 82.56 89 GLY A CA 1
ATOM 726 C C . GLY A 1 89 ? -11.149 5.562 19.167 1.00 82.56 89 GLY A C 1
ATOM 727 O O . GLY A 1 89 ? -12.279 5.499 18.682 1.00 82.56 89 GLY A O 1
ATOM 728 N N . ASP A 1 90 ? -10.059 5.122 18.526 1.00 87.44 90 ASP A N 1
ATOM 729 C CA . ASP A 1 90 ? -10.099 4.440 17.234 1.00 87.44 90 ASP A CA 1
ATOM 730 C C . ASP A 1 90 ? -10.739 3.057 17.391 1.00 87.44 90 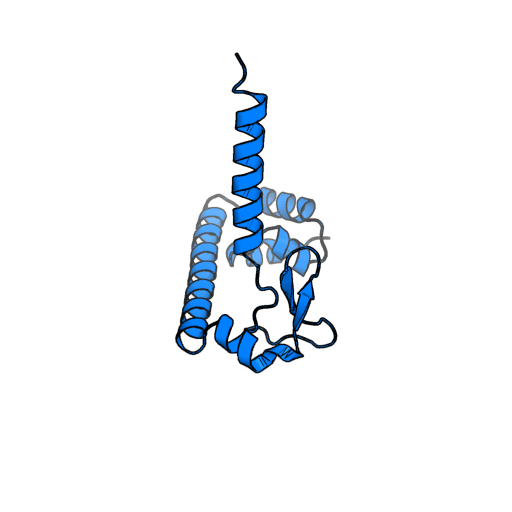ASP A C 1
ATOM 732 O O . ASP A 1 90 ? -10.613 2.391 18.422 1.00 87.44 90 ASP A O 1
ATOM 736 N N . ILE A 1 91 ? -11.451 2.618 16.357 1.00 87.88 91 ILE A N 1
ATOM 737 C CA . ILE A 1 91 ? -12.119 1.320 16.342 1.00 87.88 91 ILE A CA 1
ATOM 738 C C . ILE A 1 91 ? -11.344 0.399 15.406 1.00 87.88 91 ILE A C 1
ATOM 740 O O . ILE A 1 91 ? -11.234 0.666 14.208 1.00 87.88 91 ILE A O 1
ATOM 744 N N . ASN A 1 92 ? -10.805 -0.683 15.959 1.00 89.25 92 ASN A N 1
ATOM 745 C CA . ASN A 1 92 ? -9.964 -1.644 15.257 1.00 89.25 92 ASN A CA 1
ATOM 746 C C . ASN A 1 92 ? -10.673 -2.994 15.177 1.00 89.25 92 ASN A C 1
ATOM 748 O O . ASN A 1 92 ? -11.345 -3.407 16.123 1.00 89.25 92 ASN A O 1
ATOM 752 N N . TYR A 1 93 ? -10.549 -3.671 14.041 1.00 87.06 93 TYR A N 1
ATOM 753 C CA . TYR A 1 93 ? -11.035 -5.036 13.891 1.00 87.06 93 TYR A CA 1
ATOM 754 C C . TYR A 1 93 ? -10.258 -5.963 14.829 1.00 87.06 93 TYR A C 1
ATOM 756 O O . TYR A 1 93 ? -9.046 -5.814 14.986 1.00 87.06 93 TYR A O 1
ATOM 764 N N . ASN A 1 94 ? -10.962 -6.886 15.476 1.00 83.38 94 ASN A N 1
ATOM 765 C CA . ASN A 1 94 ? -10.358 -7.854 16.375 1.00 83.38 94 ASN A CA 1
ATOM 766 C C . ASN A 1 94 ? -9.611 -8.926 15.562 1.00 83.38 94 ASN A C 1
ATOM 768 O O . ASN A 1 94 ? -10.211 -9.587 14.718 1.00 83.38 94 ASN A O 1
ATOM 772 N N . GLU A 1 95 ? -8.311 -9.091 15.806 1.00 73.12 95 GLU A N 1
ATOM 773 C CA . GLU A 1 95 ? -7.416 -9.962 15.023 1.00 73.12 95 GLU A CA 1
ATOM 774 C C . GLU A 1 95 ? -7.653 -11.467 15.251 1.00 73.12 95 GLU A C 1
ATOM 776 O O . GLU A 1 95 ? -7.018 -12.291 14.598 1.00 73.12 95 GLU A O 1
ATOM 781 N N . ASP A 1 96 ? -8.596 -11.834 16.125 1.00 75.81 96 ASP A N 1
ATOM 782 C CA . ASP A 1 96 ? -8.958 -13.227 16.422 1.00 75.81 96 ASP A 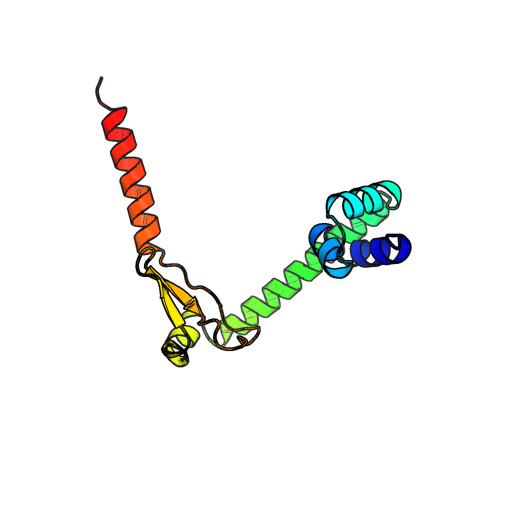CA 1
ATOM 783 C C . ASP A 1 96 ? -9.431 -14.013 15.182 1.00 75.81 96 ASP A C 1
ATOM 785 O O . ASP A 1 96 ? -9.364 -15.243 15.158 1.00 75.81 96 ASP A O 1
ATOM 789 N N . CYS A 1 97 ? -9.893 -13.316 14.137 1.00 68.62 97 CYS A N 1
ATOM 790 C CA . CYS A 1 97 ? -10.376 -13.911 12.893 1.00 68.62 97 CYS A CA 1
ATOM 791 C C . CYS A 1 97 ? -9.780 -13.222 11.659 1.00 68.62 97 CYS A C 1
ATOM 793 O O . CYS A 1 97 ? -9.412 -12.049 11.676 1.00 68.62 97 CYS A O 1
ATOM 795 N N . ILE A 1 98 ? -9.751 -13.943 10.535 1.00 79.25 98 ILE A N 1
ATOM 796 C CA . ILE A 1 98 ? -9.401 -13.354 9.238 1.00 79.25 98 ILE A CA 1
ATOM 797 C C . ILE A 1 98 ? -10.557 -12.455 8.791 1.00 79.25 98 ILE A C 1
ATOM 799 O O . ILE A 1 98 ? -11.669 -12.928 8.546 1.00 79.25 98 ILE A O 1
ATOM 803 N N . ALA A 1 99 ? -10.287 -11.158 8.666 1.00 80.75 99 ALA A N 1
ATOM 804 C CA . ALA A 1 99 ? -11.258 -10.202 8.159 1.00 80.75 99 ALA A CA 1
ATOM 805 C C . ALA A 1 99 ? -11.579 -10.464 6.672 1.00 80.75 99 ALA A C 1
ATOM 807 O O . ALA A 1 99 ? -10.664 -10.722 5.881 1.00 80.75 99 ALA A O 1
ATOM 808 N N . PRO A 1 100 ? -12.851 -10.339 6.252 1.00 80.88 100 PRO A N 1
ATOM 809 C CA . PRO A 1 100 ? -13.203 -10.268 4.839 1.00 80.88 100 PRO A CA 1
ATOM 810 C C . PRO A 1 100 ? -12.466 -9.118 4.144 1.00 80.88 100 PRO A C 1
ATOM 812 O O . PRO A 1 100 ? -12.285 -8.056 4.737 1.00 80.88 100 PRO A O 1
ATOM 815 N N . TYR A 1 101 ? -12.093 -9.306 2.876 1.00 76.88 101 TYR A N 1
ATOM 816 C CA . TYR A 1 101 ? -11.284 -8.335 2.128 1.00 76.88 101 TYR A CA 1
ATOM 817 C C . TYR A 1 101 ? -11.911 -6.933 2.075 1.00 76.88 101 TYR A C 1
ATOM 819 O O . TYR A 1 101 ? -11.218 -5.932 2.231 1.00 76.88 101 TYR A O 1
ATOM 827 N N . ASP A 1 102 ? -13.232 -6.871 1.905 1.00 77.81 102 ASP A N 1
ATOM 828 C CA . ASP A 1 102 ? -13.977 -5.616 1.779 1.00 77.81 102 ASP A CA 1
ATOM 829 C C . ASP A 1 102 ? -14.364 -4.989 3.130 1.00 77.81 102 ASP A C 1
ATOM 831 O O . ASP A 1 102 ? -14.975 -3.918 3.162 1.00 77.81 102 ASP A O 1
ATOM 835 N N . LEU A 1 103 ? -14.044 -5.635 4.260 1.00 82.94 103 LEU A N 1
ATOM 836 C CA . LEU A 1 103 ? -14.365 -5.102 5.580 1.00 82.94 103 LEU A CA 1
ATOM 837 C C . LEU A 1 103 ? -13.287 -4.094 6.020 1.00 82.94 103 LEU A C 1
ATOM 839 O O . LEU A 1 103 ? -12.106 -4.445 6.090 1.00 82.94 103 LEU A O 1
ATOM 843 N N . PRO A 1 104 ? -13.653 -2.853 6.386 1.00 83.50 104 PRO A N 1
ATOM 844 C CA . PRO A 1 104 ? -12.675 -1.893 6.876 1.00 83.50 104 PRO A CA 1
ATOM 845 C C . PRO A 1 104 ? -12.070 -2.367 8.202 1.00 83.50 104 PRO A C 1
ATOM 847 O O . PRO A 1 104 ? -12.787 -2.620 9.168 1.00 83.50 104 PRO A O 1
ATOM 850 N N . LEU A 1 105 ? -10.740 -2.451 8.266 1.00 85.75 105 LEU A N 1
ATOM 851 C CA . LEU A 1 105 ? -10.030 -2.942 9.455 1.00 85.75 105 LEU A CA 1
ATOM 852 C C . LEU A 1 105 ? -9.903 -1.896 10.565 1.00 85.75 105 LEU A C 1
ATOM 854 O O . LEU A 1 105 ? -9.713 -2.246 11.727 1.00 85.75 105 LEU A O 1
ATOM 858 N N . LYS A 1 106 ? -9.938 -0.609 10.206 1.00 85.69 106 LYS A N 1
ATOM 859 C CA . LYS A 1 106 ? -9.713 0.506 11.130 1.00 85.69 106 LYS A CA 1
ATOM 860 C C . LYS A 1 106 ? -10.632 1.670 10.804 1.00 85.69 106 LYS A C 1
ATOM 862 O O . LYS A 1 106 ? -10.678 2.124 9.662 1.00 85.69 106 LYS A O 1
ATOM 867 N N . PHE A 1 107 ? -11.271 2.207 11.832 1.00 84.94 107 PHE A N 1
ATOM 868 C CA . PHE A 1 107 ? -12.062 3.428 11.780 1.00 84.94 107 PHE A CA 1
ATOM 869 C C . PHE A 1 107 ? -11.444 4.441 12.731 1.00 84.94 107 PHE A C 1
ATOM 871 O O . PHE A 1 107 ? -11.296 4.175 13.922 1.00 84.94 107 PHE A O 1
ATOM 878 N N . LYS A 1 108 ? -11.065 5.602 12.197 1.00 82.44 108 LYS A N 1
ATOM 879 C CA . LYS A 1 108 ? -10.413 6.646 12.990 1.00 82.44 108 LYS A CA 1
ATOM 880 C C . LYS A 1 108 ? -11.438 7.552 13.641 1.00 82.44 108 LYS A C 1
ATOM 882 O O . LYS A 1 108 ? -12.348 8.025 12.960 1.00 82.44 108 LYS A O 1
ATOM 887 N N . ASN A 1 109 ? -11.226 7.864 14.910 1.00 79.62 109 ASN A N 1
ATOM 888 C CA . ASN A 1 109 ? -11.973 8.905 15.589 1.00 79.62 109 ASN A CA 1
ATOM 889 C C . ASN A 1 109 ? -11.412 10.278 15.182 1.00 79.62 109 ASN A C 1
ATOM 891 O O . ASN A 1 109 ? -10.315 10.682 15.579 1.00 79.62 109 ASN A O 1
ATOM 895 N N . LEU A 1 110 ? -12.141 10.977 14.312 1.00 73.81 110 LEU A N 1
ATOM 896 C CA . LEU A 1 110 ? -11.714 12.274 13.785 1.00 73.81 110 LEU A CA 1
ATOM 897 C C . LEU A 1 110 ? -11.868 13.396 14.819 1.00 73.81 110 LEU A C 1
ATOM 899 O O . LEU A 1 110 ? -11.006 14.274 14.864 1.00 73.81 110 LEU A O 1
ATOM 903 N N . ASP A 1 111 ? -12.869 13.310 15.696 1.00 70.19 111 ASP A N 1
ATOM 904 C CA . ASP A 1 111 ? -13.203 14.358 16.667 1.00 70.19 111 ASP A CA 1
ATOM 905 C C . ASP A 1 111 ? -12.067 14.574 17.676 1.00 70.19 111 ASP A C 1
ATOM 907 O O . ASP A 1 111 ? -11.653 15.705 17.940 1.00 70.19 111 ASP A O 1
ATOM 911 N N . LYS A 1 112 ? -11.466 13.485 18.176 1.00 64.06 112 LYS A N 1
ATOM 912 C CA . LYS A 1 112 ? -10.310 13.571 19.083 1.00 64.06 112 LYS A CA 1
ATOM 913 C C . LYS A 1 112 ? -9.085 14.184 18.402 1.00 64.06 112 LYS A C 1
ATOM 915 O O . LYS A 1 112 ? -8.375 15.003 18.983 1.00 64.06 112 LYS A O 1
ATOM 920 N N . LYS A 1 113 ? -8.844 13.816 17.145 1.00 62.50 113 LYS A N 1
ATOM 921 C CA . LYS A 1 113 ? -7.686 14.284 16.377 1.00 62.50 113 LYS A CA 1
ATOM 922 C C . LYS A 1 113 ? -7.798 15.759 15.999 1.00 62.50 113 LYS A C 1
ATOM 924 O O . LYS A 1 113 ? -6.787 16.458 15.908 1.00 62.50 113 LYS A O 1
ATOM 929 N N . GLU A 1 114 ? -9.012 16.224 15.735 1.00 62.81 114 GLU A N 1
ATOM 930 C CA . GLU A 1 114 ? -9.298 17.625 15.451 1.00 62.81 114 GLU A CA 1
ATOM 931 C C . GLU A 1 114 ? -9.170 18.481 16.715 1.00 62.81 114 GLU A C 1
ATOM 933 O O . GLU A 1 114 ? -8.480 19.501 16.675 1.00 62.81 114 GLU A O 1
ATOM 938 N N . TYR A 1 115 ? -9.678 17.997 17.854 1.00 61.03 115 TYR A N 1
ATOM 939 C CA . TYR A 1 115 ? -9.439 18.593 19.173 1.00 61.03 115 TYR A CA 1
ATOM 940 C C . TYR A 1 115 ? -7.939 18.722 19.502 1.00 61.03 115 TYR A C 1
ATOM 942 O O . TYR A 1 115 ? -7.464 19.784 19.896 1.00 61.03 115 TYR A O 1
ATOM 950 N N . GLU A 1 116 ? -7.142 17.674 19.283 1.00 61.84 116 GLU A N 1
ATOM 951 C CA . GLU A 1 116 ? -5.696 17.728 19.538 1.00 61.84 116 GLU A CA 1
ATOM 952 C C . GLU A 1 116 ? -4.960 18.723 18.624 1.00 61.84 116 GLU A C 1
ATOM 954 O O . GLU A 1 116 ? -3.990 19.363 19.045 1.00 61.84 116 GLU A O 1
ATOM 959 N N . LYS A 1 117 ? -5.404 18.885 17.369 1.00 65.12 117 LYS A N 1
ATOM 960 C CA . LYS A 1 117 ? -4.838 19.876 16.438 1.00 65.12 117 LYS A CA 1
ATOM 961 C C . LYS A 1 117 ? -5.136 21.305 16.879 1.00 65.12 117 LYS A C 1
ATOM 963 O O . LYS A 1 117 ? -4.217 22.126 16.895 1.00 65.12 117 LYS A O 1
ATOM 968 N N . THR A 1 118 ? -6.388 21.603 17.223 1.00 62.75 118 THR A N 1
ATOM 969 C CA . THR A 1 118 ? -6.798 22.943 17.667 1.00 62.75 118 THR A CA 1
ATOM 970 C C . THR A 1 118 ? -6.143 23.300 19.001 1.00 62.75 118 THR A C 1
ATOM 972 O O . THR A 1 118 ? -5.598 24.396 19.138 1.00 62.75 118 THR A O 1
ATOM 975 N N . PHE A 1 119 ? -6.053 22.348 19.936 1.00 62.75 119 PHE A N 1
ATOM 976 C CA . PHE A 1 119 ? -5.362 22.520 21.215 1.00 62.75 119 PHE A CA 1
ATOM 977 C C . PHE A 1 119 ? -3.858 22.812 21.053 1.00 62.75 119 PHE A C 1
ATOM 979 O O . PHE A 1 119 ? -3.319 23.706 21.709 1.00 62.75 119 PHE A O 1
ATOM 986 N N . ARG A 1 120 ? -3.157 22.114 20.144 1.00 59.28 120 ARG A N 1
ATOM 987 C CA . ARG A 1 120 ? -1.736 22.394 19.843 1.00 59.28 120 ARG A CA 1
ATOM 988 C C . ARG A 1 120 ? -1.526 23.763 19.193 1.00 59.28 120 ARG A C 1
ATOM 990 O O . ARG A 1 120 ? -0.508 24.401 19.453 1.00 59.28 120 ARG A O 1
ATOM 997 N N . TYR A 1 121 ? -2.454 24.206 18.346 1.00 55.84 121 TYR A N 1
ATOM 998 C CA . TYR A 1 121 ? -2.391 25.520 17.700 1.00 55.84 121 TYR A CA 1
ATOM 999 C C . TYR A 1 121 ? -2.623 26.656 18.709 1.00 55.84 121 TYR A C 1
ATOM 1001 O O . TYR A 1 121 ? -1.851 27.611 18.746 1.00 55.84 121 TYR A O 1
ATOM 1009 N N . SER A 1 122 ? -3.618 26.503 19.589 1.00 57.12 122 SER A N 1
ATOM 1010 C CA . SER A 1 122 ? -3.905 27.447 20.676 1.00 57.12 122 SER A CA 1
ATOM 1011 C C . SER A 1 122 ? -2.712 27.610 21.628 1.00 57.12 122 SER A C 1
ATOM 1013 O O . SER A 1 122 ? -2.272 28.732 21.863 1.00 57.12 122 SER A O 1
ATOM 1015 N N . ASN A 1 123 ? -2.097 26.509 22.080 1.00 57.72 123 ASN A N 1
ATOM 1016 C CA . ASN A 1 123 ? -0.935 26.576 22.974 1.00 57.72 123 ASN A CA 1
ATOM 1017 C C . ASN A 1 123 ? 0.323 27.161 22.313 1.00 57.72 123 ASN A C 1
ATOM 1019 O O . ASN A 1 123 ? 1.082 27.863 22.974 1.00 57.72 123 ASN A O 1
ATOM 1023 N N . LYS A 1 124 ? 0.546 26.936 21.009 1.00 55.06 124 LYS A N 1
ATOM 1024 C CA . LYS A 1 124 ? 1.642 27.613 20.294 1.00 55.06 124 LYS A CA 1
ATOM 1025 C C . LYS A 1 124 ? 1.453 29.131 20.281 1.00 55.06 124 LYS A C 1
ATOM 1027 O O . LYS A 1 124 ? 2.411 29.852 20.525 1.00 55.06 124 LYS A O 1
ATOM 1032 N N . ASN A 1 125 ? 0.236 29.618 20.052 1.00 54.84 125 ASN A N 1
ATOM 1033 C CA . ASN A 1 125 ? -0.028 31.059 20.013 1.00 54.84 125 ASN A CA 1
ATOM 1034 C C . ASN A 1 125 ? 0.056 31.729 21.394 1.00 54.84 125 ASN A C 1
ATOM 1036 O O . ASN A 1 125 ? 0.360 32.912 21.462 1.00 54.84 125 ASN A O 1
ATOM 1040 N N . ILE A 1 126 ? -0.145 30.985 22.486 1.00 55.22 126 ILE A N 1
ATOM 1041 C CA . ILE A 1 126 ? 0.073 31.491 23.852 1.00 55.22 126 ILE A CA 1
ATOM 1042 C C . ILE A 1 126 ? 1.575 31.657 24.146 1.00 55.22 126 ILE A C 1
ATOM 1044 O O . ILE A 1 126 ? 1.967 32.621 24.790 1.00 55.22 126 ILE A O 1
ATOM 1048 N N . ILE A 1 127 ? 2.430 30.765 23.632 1.00 50.16 127 ILE A N 1
ATOM 1049 C CA . ILE A 1 127 ? 3.887 30.803 23.871 1.00 50.16 127 ILE A CA 1
ATOM 1050 C C . ILE A 1 127 ? 4.590 31.868 23.005 1.00 50.16 127 ILE A C 1
ATOM 1052 O O . ILE A 1 127 ? 5.593 32.434 23.428 1.00 50.16 127 ILE A O 1
ATOM 1056 N N . TYR A 1 128 ? 4.070 32.159 21.806 1.00 48.12 128 TYR A N 1
ATOM 1057 C CA . TYR A 1 128 ? 4.655 33.138 20.872 1.00 48.12 128 TYR A CA 1
ATOM 1058 C C . TYR A 1 128 ? 3.908 34.486 20.809 1.00 48.12 128 TYR A C 1
ATOM 1060 O O . TYR A 1 128 ? 4.323 35.368 20.063 1.00 48.12 128 TYR A O 1
ATOM 1068 N N . GLY A 1 129 ? 2.812 34.647 21.558 1.00 49.06 129 GLY A N 1
ATOM 1069 C CA . GLY A 1 129 ? 1.964 35.848 21.565 1.00 49.06 129 GLY A CA 1
ATOM 1070 C C . GLY A 1 129 ? 2.202 36.810 22.733 1.00 49.06 129 GLY A C 1
ATOM 1071 O O . GLY A 1 129 ? 1.426 37.744 22.904 1.00 49.06 129 GLY A O 1
ATOM 1072 N N . SER A 1 130 ? 3.233 36.587 23.551 1.00 47.28 130 SER A N 1
ATOM 1073 C CA . SER A 1 130 ? 3.646 37.507 24.618 1.00 47.28 130 SER A CA 1
ATOM 1074 C C . SER A 1 130 ? 4.895 38.279 24.189 1.00 47.28 130 SER A C 1
ATOM 1076 O O . SER A 1 130 ? 6.015 37.859 24.478 1.00 47.28 130 SER A O 1
ATOM 1078 N N . ILE A 1 131 ? 4.688 39.384 23.470 1.00 41.66 131 ILE 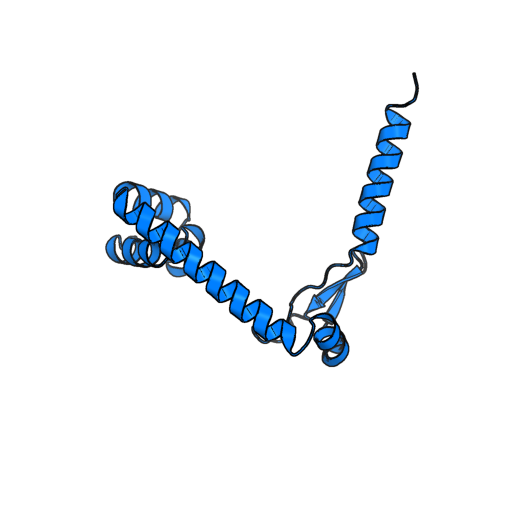A N 1
ATOM 1079 C CA . ILE A 1 131 ? 5.638 40.501 23.345 1.00 41.66 131 ILE A CA 1
ATOM 1080 C C . ILE A 1 131 ? 4.893 41.756 23.782 1.00 41.66 131 ILE A C 1
ATOM 1082 O O . ILE A 1 131 ? 3.753 41.936 23.296 1.00 41.66 131 ILE A O 1
#

Radius of gyration: 22.03 Å; chains: 1; bounding box: 44×55×48 Å

Secondary structure (DSSP, 8-state):
---HHHHHHHHHHT--HHHHHHHTT--HHHHHHHHHHH--HHHHHHHHHHHHHHHHHHHHHHHHHHHHS-HHHHHHHTGGGEEE-TTT--EEE-TTSPPPTTS-SEE--HHHHHHHHHHHHHHHHHHHS--

Foldseek 3Di:
DDDLVVLLVCLLLQDQLVRSCVVVVHDSVVSVVSCVVRDDPVSVVSNVVNNVVVVVVVVVVLVVLCVVPHLVRLCVVPVVQWDQDPPQRKIAGNPPDDDDPNHDGIDGDVVSVVVVVVVVVVVVCVVVVDD